Protein AF-A0A2M9C5E7-F1 (afdb_monomer_lite)

Sequence (165 aa):
MPAPAEDRRYATLVAAFSAMGYGALLVAAFGILSLLTDRDVIDDPDAGPLVGPVMTVAAILFVLLVLVRVGRATPLARQRPRLWLSLGVGLGAYLVFALVGALAFSIGTGAVLGFLGFAFSQLISPFAVAAGVAAIVVTLLFSLILASRGGGSERPEWPWEHNEQ

Organism: NCBI:txid1048394

pLDDT: mean 77.81, std 11.81, range [51.03, 93.69]

InterPro domains:
  IPR046124 Protein of unknown function DUF6121 [PF19616] (13-161)

Radius of gyration: 20.29 Å; chains: 1; bounding box: 44×31×69 Å

Structure (mmCIF, N/CA/C/O backbone):
data_AF-A0A2M9C5E7-F1
#
_entry.id   AF-A0A2M9C5E7-F1
#
loop_
_atom_site.group_PDB
_atom_site.id
_atom_site.type_symbol
_atom_site.label_atom_id
_atom_site.label_alt_id
_atom_site.label_comp_id
_atom_site.label_asym_id
_atom_site.label_entity_id
_atom_site.label_seq_id
_atom_site.pdbx_PDB_ins_code
_atom_site.Cartn_x
_atom_site.Cartn_y
_atom_site.Cartn_z
_atom_site.occupancy
_atom_site.B_iso_or_equiv
_atom_site.auth_seq_id
_atom_site.auth_comp_id
_atom_site.auth_asym_id
_atom_site.auth_atom_id
_atom_site.pdbx_PDB_model_num
ATOM 1 N N . MET A 1 1 ? -16.516 13.093 19.024 1.00 52.09 1 MET A N 1
ATOM 2 C CA . MET A 1 1 ? -15.404 12.965 19.990 1.00 52.09 1 MET A CA 1
ATOM 3 C C . MET A 1 1 ? -14.310 12.105 19.375 1.00 52.09 1 MET A C 1
ATOM 5 O O . MET A 1 1 ? -14.656 11.089 18.779 1.00 52.09 1 MET A O 1
ATOM 9 N N . PRO A 1 2 ? -13.033 12.516 19.451 1.00 57.41 2 PRO A N 1
ATOM 10 C CA . PRO A 1 2 ? -11.904 11.675 19.053 1.00 57.41 2 PRO A CA 1
ATOM 11 C C . PRO A 1 2 ? -11.831 10.420 19.935 1.00 57.41 2 PRO A C 1
ATOM 13 O O . PRO A 1 2 ? -12.265 10.452 21.084 1.00 57.41 2 PRO A O 1
ATOM 16 N N . ALA A 1 3 ? -11.295 9.323 19.397 1.00 62.78 3 ALA A N 1
ATOM 17 C CA . ALA A 1 3 ? -11.134 8.079 20.147 1.00 62.78 3 ALA A CA 1
ATOM 18 C C . ALA A 1 3 ? -10.234 8.274 21.395 1.00 62.78 3 ALA A C 1
ATOM 20 O O . ALA A 1 3 ? -9.322 9.117 21.353 1.00 62.78 3 ALA A O 1
ATOM 21 N N . PRO A 1 4 ? -10.445 7.491 22.473 1.00 73.69 4 PRO A N 1
ATOM 22 C CA . PRO A 1 4 ? -9.560 7.449 23.636 1.00 73.69 4 PRO A CA 1
ATOM 23 C C . PRO A 1 4 ? -8.082 7.289 23.240 1.00 73.69 4 PRO A C 1
ATOM 25 O O . PRO A 1 4 ? -7.744 6.755 22.180 1.00 73.69 4 PRO A O 1
ATOM 28 N N . ALA A 1 5 ? -7.157 7.769 24.076 1.00 78.00 5 ALA A N 1
ATOM 29 C CA . ALA A 1 5 ? -5.725 7.701 23.768 1.00 78.00 5 ALA A CA 1
ATOM 30 C C . ALA A 1 5 ? -5.216 6.257 23.570 1.00 78.00 5 ALA A C 1
ATOM 32 O O . ALA A 1 5 ? -4.359 6.032 22.714 1.00 78.00 5 ALA A O 1
ATOM 33 N N . GLU A 1 6 ? -5.769 5.298 24.311 1.00 80.25 6 GLU A N 1
ATOM 34 C CA . GLU A 1 6 ? -5.417 3.877 24.238 1.00 80.25 6 GLU A CA 1
ATOM 35 C C . GLU A 1 6 ? -5.862 3.229 22.919 1.00 80.25 6 GLU A C 1
ATOM 37 O O . GLU A 1 6 ? -5.046 2.623 22.222 1.00 80.25 6 GLU A O 1
ATOM 42 N N . ASP A 1 7 ? -7.102 3.483 22.500 1.00 79.00 7 ASP A N 1
ATOM 43 C CA . ASP A 1 7 ? -7.653 3.056 21.209 1.00 79.00 7 ASP A CA 1
ATOM 44 C C . ASP A 1 7 ? -6.798 3.531 20.030 1.00 79.00 7 ASP A C 1
ATOM 46 O O . ASP A 1 7 ? -6.503 2.773 19.104 1.00 79.00 7 ASP A O 1
ATOM 50 N N . ARG A 1 8 ? -6.326 4.785 20.082 1.00 80.19 8 ARG A N 1
ATOM 51 C CA . ARG A 1 8 ? -5.446 5.345 19.043 1.00 80.19 8 ARG A CA 1
ATOM 52 C C . ARG A 1 8 ? -4.076 4.678 19.014 1.00 80.19 8 ARG A C 1
ATOM 54 O O . ARG A 1 8 ? -3.524 4.497 17.926 1.00 80.19 8 ARG A O 1
ATOM 61 N N . ARG A 1 9 ? -3.506 4.334 20.175 1.00 85.00 9 ARG A N 1
ATOM 62 C CA . ARG A 1 9 ? -2.227 3.608 20.254 1.00 85.00 9 ARG A CA 1
ATOM 63 C C . ARG A 1 9 ? -2.379 2.211 19.670 1.00 85.00 9 ARG A C 1
ATOM 65 O O . ARG A 1 9 ? -1.600 1.849 18.795 1.00 85.00 9 ARG A O 1
ATOM 72 N N . TYR A 1 10 ? -3.420 1.485 20.072 1.00 84.31 10 TYR A N 1
ATOM 73 C CA . TYR A 1 10 ? -3.707 0.160 19.534 1.00 84.31 10 TYR A CA 1
ATOM 74 C C . TYR A 1 10 ? -3.918 0.187 18.018 1.00 84.31 10 TYR A C 1
ATOM 76 O O . TYR A 1 10 ? -3.242 -0.543 17.303 1.00 84.31 10 TYR A O 1
ATOM 84 N N . ALA A 1 11 ? -4.763 1.088 17.507 1.00 85.62 11 ALA A N 1
ATOM 85 C CA . ALA A 1 11 ? -4.989 1.221 16.069 1.00 85.62 11 ALA A CA 1
ATOM 86 C C . ALA A 1 11 ? -3.695 1.545 15.299 1.00 85.62 11 ALA A C 1
ATOM 88 O O . ALA A 1 11 ? -3.487 1.034 14.202 1.00 85.62 11 ALA A O 1
ATOM 89 N N . THR A 1 12 ? -2.800 2.351 15.884 1.00 87.88 12 THR A N 1
ATOM 90 C CA . THR A 1 12 ? -1.488 2.653 15.286 1.00 87.88 12 THR A CA 1
ATOM 91 C C . THR A 1 12 ? -0.587 1.412 15.251 1.00 87.88 12 THR A C 1
ATOM 93 O O . THR A 1 12 ? 0.056 1.165 14.235 1.00 87.88 12 THR A O 1
ATOM 96 N N . LEU A 1 13 ? -0.560 0.610 16.322 1.00 89.44 13 LEU A N 1
ATOM 97 C CA . LEU A 1 13 ? 0.211 -0.637 16.369 1.00 89.44 13 LEU A CA 1
ATOM 98 C C . LEU A 1 13 ? -0.309 -1.651 15.347 1.00 89.44 13 LEU A C 1
ATOM 100 O O . LEU A 1 13 ? 0.470 -2.170 14.554 1.00 89.44 13 LEU A O 1
ATOM 104 N N . VAL A 1 14 ? -1.625 -1.883 15.309 1.00 89.31 14 VAL A N 1
ATOM 105 C CA . VAL A 1 14 ? -2.242 -2.797 14.335 1.00 89.31 14 VAL A CA 1
ATOM 106 C C . VAL A 1 14 ? -1.974 -2.317 12.905 1.00 89.31 14 VAL A C 1
ATOM 108 O O . VAL A 1 14 ? -1.686 -3.139 12.039 1.00 89.31 14 VAL A O 1
ATOM 111 N N . ALA A 1 15 ? -1.988 -1.003 12.652 1.00 90.56 15 ALA A N 1
ATOM 112 C CA . ALA A 1 15 ? -1.644 -0.443 11.344 1.00 90.56 15 ALA A CA 1
ATOM 113 C C . ALA A 1 15 ? -0.180 -0.716 10.967 1.00 90.56 15 ALA A C 1
ATOM 115 O O . ALA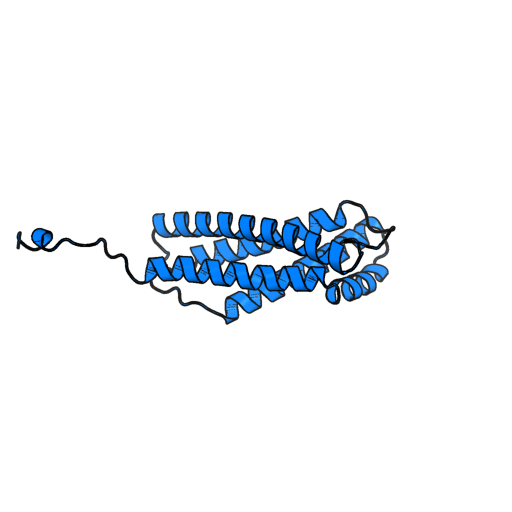 A 1 15 ? 0.086 -1.101 9.831 1.00 90.56 15 ALA A O 1
ATOM 116 N N . ALA A 1 16 ? 0.756 -0.575 11.911 1.00 91.69 16 ALA A N 1
ATOM 117 C CA . ALA A 1 16 ? 2.169 -0.873 11.685 1.00 91.69 16 ALA A CA 1
ATOM 118 C C . ALA A 1 16 ? 2.400 -2.359 11.360 1.00 91.69 16 ALA A C 1
ATOM 120 O O . ALA A 1 16 ? 3.037 -2.673 10.356 1.00 91.69 16 ALA A O 1
ATOM 121 N N . PHE A 1 17 ? 1.816 -3.272 12.145 1.00 92.62 17 PHE A N 1
ATOM 122 C CA . PHE A 1 17 ? 1.886 -4.713 11.871 1.00 92.62 17 PHE A CA 1
ATOM 123 C C . PHE A 1 17 ? 1.228 -5.083 10.541 1.00 92.62 17 PHE A C 1
ATOM 125 O O . PHE A 1 17 ? 1.768 -5.893 9.794 1.00 92.62 17 PHE A O 1
ATOM 132 N N . SER A 1 18 ? 0.098 -4.456 10.209 1.00 91.75 18 SER A N 1
ATOM 133 C CA . SER A 1 18 ? -0.590 -4.680 8.933 1.00 91.75 18 SER A CA 1
ATOM 134 C C . SER A 1 18 ? 0.261 -4.215 7.752 1.00 91.75 18 SER A C 1
ATOM 136 O O . SER A 1 18 ? 0.383 -4.939 6.771 1.00 91.75 18 SER A O 1
ATOM 138 N N . ALA A 1 19 ? 0.907 -3.049 7.847 1.00 91.12 19 ALA A N 1
ATOM 139 C CA . ALA A 1 19 ? 1.814 -2.562 6.809 1.00 91.12 19 ALA A CA 1
ATOM 140 C C . ALA A 1 19 ? 3.047 -3.466 6.639 1.00 91.12 19 ALA A C 1
ATOM 142 O O . ALA A 1 19 ? 3.470 -3.727 5.514 1.00 91.12 19 ALA A O 1
ATOM 143 N N . MET A 1 20 ? 3.594 -3.991 7.738 1.00 93.00 20 MET A N 1
ATOM 144 C CA . MET A 1 20 ? 4.696 -4.954 7.687 1.00 93.00 20 MET A CA 1
ATOM 145 C C . MET A 1 20 ? 4.254 -6.283 7.056 1.00 93.00 20 MET A C 1
ATOM 147 O O . MET A 1 20 ? 4.951 -6.819 6.198 1.00 93.00 20 MET A O 1
ATOM 151 N N . GLY A 1 21 ? 3.059 -6.767 7.411 1.00 92.12 21 GLY A N 1
ATOM 152 C CA . GLY A 1 21 ? 2.430 -7.928 6.783 1.00 92.12 21 GLY A CA 1
ATOM 153 C C . GLY A 1 21 ? 2.172 -7.723 5.290 1.00 92.12 21 GLY A C 1
ATOM 154 O O . GLY A 1 21 ? 2.432 -8.625 4.503 1.00 92.12 21 GLY A O 1
ATOM 155 N N . TYR A 1 22 ? 1.750 -6.524 4.879 1.00 91.62 22 TYR A N 1
ATOM 156 C CA . TYR A 1 22 ? 1.623 -6.152 3.469 1.00 91.62 22 TYR A CA 1
ATOM 157 C C . TYR A 1 22 ? 2.966 -6.222 2.739 1.00 91.62 22 TYR A C 1
ATOM 159 O O . TYR A 1 22 ? 3.044 -6.841 1.683 1.00 91.62 22 TYR A O 1
ATOM 167 N N . GLY A 1 23 ? 4.034 -5.666 3.320 1.00 90.94 23 GLY A N 1
ATOM 168 C CA . GLY A 1 23 ? 5.381 -5.765 2.752 1.00 90.94 23 GLY A CA 1
ATOM 169 C C . GLY A 1 23 ? 5.844 -7.216 2.582 1.00 90.94 23 GLY A C 1
ATOM 170 O O . GLY A 1 23 ? 6.328 -7.584 1.516 1.00 90.94 23 GLY A O 1
ATOM 171 N N . ALA A 1 24 ? 5.630 -8.064 3.591 1.00 93.69 24 ALA A N 1
ATOM 172 C CA . ALA A 1 24 ? 5.943 -9.490 3.500 1.00 93.69 24 ALA A CA 1
ATOM 173 C C . ALA A 1 24 ? 5.115 -10.201 2.412 1.00 93.69 24 ALA A C 1
ATOM 175 O O . ALA A 1 24 ? 5.650 -11.013 1.657 1.00 93.69 24 ALA A O 1
ATOM 176 N N . LEU A 1 25 ? 3.826 -9.864 2.298 1.00 92.81 25 LEU A N 1
ATOM 177 C CA . LEU A 1 25 ? 2.931 -10.423 1.288 1.00 92.81 25 LEU A CA 1
ATOM 178 C C . LEU A 1 25 ? 3.352 -10.013 -0.128 1.00 92.81 25 LEU A C 1
ATOM 180 O O . LEU A 1 25 ? 3.298 -10.845 -1.026 1.00 92.81 25 LEU A O 1
ATOM 184 N N . LEU A 1 26 ? 3.817 -8.773 -0.321 1.00 90.69 26 LEU A N 1
ATOM 185 C CA . LEU A 1 26 ? 4.389 -8.322 -1.593 1.00 90.69 26 LEU A CA 1
ATOM 186 C C . LEU A 1 26 ? 5.626 -9.132 -1.967 1.00 90.69 26 LEU A C 1
ATOM 188 O O . LEU A 1 26 ? 5.692 -9.637 -3.079 1.00 90.69 26 LEU A O 1
ATOM 192 N N . VAL A 1 27 ? 6.579 -9.293 -1.044 1.00 90.69 27 VAL A N 1
ATOM 193 C CA . VAL A 1 27 ? 7.807 -10.064 -1.304 1.00 90.69 27 VAL A CA 1
ATOM 194 C C . VAL A 1 27 ? 7.471 -11.505 -1.695 1.00 90.69 27 VAL A C 1
ATOM 196 O O . VAL A 1 27 ? 7.994 -12.012 -2.685 1.00 90.69 27 VAL A O 1
ATOM 199 N N . ALA A 1 28 ? 6.552 -12.147 -0.969 1.00 90.94 28 ALA A N 1
ATOM 200 C CA . ALA A 1 28 ? 6.106 -13.500 -1.284 1.00 90.94 28 ALA A CA 1
ATOM 201 C C . ALA A 1 28 ? 5.378 -13.575 -2.638 1.00 90.94 28 ALA A C 1
ATOM 203 O O . ALA A 1 28 ? 5.683 -14.442 -3.455 1.00 90.94 28 ALA A O 1
ATOM 204 N N . ALA A 1 29 ? 4.440 -12.659 -2.897 1.00 88.50 29 ALA A N 1
ATOM 205 C CA . ALA A 1 29 ? 3.677 -12.625 -4.141 1.00 88.50 29 ALA A CA 1
ATOM 206 C C . ALA A 1 29 ? 4.573 -12.349 -5.352 1.00 88.50 29 ALA A C 1
ATOM 208 O O . ALA A 1 29 ? 4.420 -13.002 -6.378 1.00 88.50 29 ALA A O 1
ATOM 209 N N . PHE A 1 30 ? 5.527 -11.426 -5.232 1.00 86.81 30 PHE A N 1
ATOM 210 C CA . PHE A 1 30 ? 6.477 -11.111 -6.295 1.00 86.81 30 PHE A CA 1
ATOM 211 C C . PHE A 1 30 ? 7.420 -12.279 -6.564 1.00 86.81 30 PHE A C 1
ATOM 213 O O . PHE A 1 30 ? 7.650 -12.590 -7.726 1.00 86.81 30 PHE A O 1
ATOM 220 N N . GLY A 1 31 ? 7.893 -12.977 -5.527 1.00 85.38 31 GLY A N 1
ATOM 221 C CA . GLY A 1 31 ? 8.690 -14.192 -5.701 1.00 85.38 31 GLY A CA 1
ATOM 222 C C . GLY A 1 31 ? 7.920 -15.298 -6.428 1.00 85.38 31 GLY A C 1
ATOM 223 O O . GLY A 1 31 ? 8.426 -15.875 -7.385 1.00 85.38 31 GLY A O 1
ATOM 224 N N . ILE A 1 32 ? 6.670 -15.557 -6.029 1.00 88.50 32 ILE A N 1
ATOM 225 C CA . ILE A 1 32 ? 5.812 -16.556 -6.688 1.00 88.50 32 ILE A CA 1
ATOM 226 C C . ILE A 1 32 ? 5.520 -16.162 -8.139 1.00 88.50 32 ILE A C 1
ATOM 228 O O . ILE A 1 32 ? 5.622 -16.999 -9.032 1.00 88.50 32 ILE A O 1
ATOM 232 N N . LEU A 1 33 ? 5.161 -14.898 -8.379 1.00 85.56 33 LEU A N 1
ATOM 233 C CA . LEU A 1 33 ? 4.887 -14.403 -9.724 1.00 85.56 33 LEU A CA 1
ATOM 234 C C . LEU A 1 33 ? 6.123 -14.490 -10.605 1.00 85.56 33 LEU A C 1
ATOM 236 O O . LEU A 1 33 ? 6.006 -15.002 -11.706 1.00 85.56 33 LEU A O 1
ATOM 240 N N . SER A 1 34 ? 7.288 -14.077 -10.107 1.00 83.25 34 SER A N 1
ATOM 241 C CA . SER A 1 34 ? 8.543 -14.142 -10.853 1.00 83.25 34 SER A CA 1
ATOM 242 C C . SER A 1 34 ? 8.859 -15.571 -11.303 1.00 83.25 34 SER A C 1
ATOM 244 O O . SER A 1 34 ? 9.105 -15.789 -12.486 1.00 83.25 34 SER A O 1
ATOM 246 N N . LEU A 1 35 ? 8.709 -16.559 -10.411 1.00 86.50 35 LEU A N 1
ATOM 247 C CA . LEU A 1 35 ? 8.883 -17.979 -10.748 1.00 86.50 35 LEU A CA 1
ATOM 248 C C . LEU A 1 35 ? 7.842 -18.502 -11.751 1.00 86.50 35 LEU A C 1
ATOM 250 O O . LEU A 1 35 ? 8.153 -19.365 -12.565 1.00 86.50 35 LEU A O 1
ATOM 254 N N . LEU A 1 36 ? 6.598 -18.023 -11.677 1.00 86.25 36 LEU A N 1
ATOM 255 C CA . LEU A 1 36 ? 5.516 -18.458 -12.568 1.00 86.25 36 LEU A CA 1
ATOM 256 C C . LEU A 1 36 ? 5.605 -17.833 -13.958 1.00 86.25 36 LEU A C 1
ATOM 258 O O . LEU A 1 36 ? 5.244 -18.475 -14.942 1.00 86.25 36 LEU A O 1
ATOM 262 N N . THR A 1 37 ? 6.003 -16.566 -14.032 1.00 80.25 37 THR A N 1
ATOM 263 C CA . THR A 1 37 ? 6.050 -15.812 -15.285 1.00 80.25 37 THR A CA 1
ATOM 264 C C . THR A 1 37 ? 7.412 -15.859 -15.957 1.00 80.25 37 THR A C 1
ATOM 266 O O . THR A 1 37 ? 7.505 -15.371 -17.078 1.00 80.25 37 THR A O 1
ATOM 269 N N . ASP A 1 38 ? 8.426 -16.420 -15.287 1.00 79.50 38 ASP A N 1
ATOM 270 C CA . ASP A 1 38 ? 9.834 -16.413 -15.708 1.00 79.50 38 ASP A CA 1
ATOM 271 C C . ASP A 1 38 ? 10.285 -14.996 -16.105 1.00 79.50 38 ASP A C 1
ATOM 273 O O . ASP A 1 38 ? 10.897 -14.757 -17.143 1.00 79.50 38 ASP A O 1
ATOM 277 N N . ARG A 1 39 ? 9.846 -14.025 -15.297 1.00 71.50 39 ARG A N 1
ATOM 278 C CA . ARG A 1 39 ? 10.063 -12.589 -15.496 1.00 71.50 39 ARG A CA 1
ATOM 279 C C . ARG A 1 39 ? 10.560 -11.967 -14.214 1.00 71.50 39 ARG A C 1
ATOM 281 O O . ARG A 1 39 ? 10.125 -12.344 -13.117 1.00 71.50 39 ARG A O 1
ATOM 288 N N . ASP A 1 40 ? 11.416 -10.977 -14.368 1.00 67.19 40 ASP A N 1
ATOM 289 C CA . ASP A 1 40 ? 11.830 -10.141 -13.267 1.00 67.19 40 ASP A CA 1
ATOM 290 C C . ASP A 1 40 ? 10.746 -9.104 -12.965 1.00 67.19 40 ASP A C 1
ATOM 292 O O . ASP A 1 40 ? 9.921 -8.718 -13.795 1.00 67.19 40 ASP A O 1
ATOM 296 N N . VAL A 1 41 ? 10.724 -8.636 -11.715 1.00 60.97 41 VAL A N 1
ATOM 297 C CA . VAL A 1 41 ? 9.762 -7.610 -11.272 1.00 60.97 41 VAL A CA 1
ATOM 298 C C . VAL A 1 41 ? 9.917 -6.316 -12.092 1.00 60.97 41 VAL A C 1
ATOM 300 O O . VAL A 1 41 ? 8.956 -5.556 -12.234 1.00 60.97 41 VAL A O 1
ATOM 303 N N . ILE A 1 42 ? 11.115 -6.084 -12.643 1.00 61.00 42 ILE A N 1
ATOM 304 C CA . ILE A 1 42 ? 11.431 -5.044 -13.622 1.00 61.00 42 ILE A CA 1
ATOM 305 C C . ILE A 1 42 ? 12.256 -5.692 -14.741 1.00 61.00 42 ILE A C 1
ATOM 307 O O . ILE A 1 42 ? 13.452 -5.900 -14.575 1.00 61.00 42 ILE A O 1
ATOM 311 N N . ASP A 1 43 ? 11.611 -5.993 -15.867 1.00 54.69 43 ASP A N 1
ATOM 312 C CA . ASP A 1 43 ? 12.246 -6.616 -17.043 1.00 54.69 43 ASP A CA 1
ATOM 313 C C . ASP A 1 43 ? 13.023 -5.615 -17.928 1.00 54.69 43 ASP A C 1
ATOM 315 O O . ASP A 1 43 ? 13.597 -5.997 -18.946 1.00 54.69 43 ASP A O 1
ATOM 319 N N . ASP A 1 44 ? 13.011 -4.322 -17.590 1.00 56.16 44 ASP A N 1
ATOM 320 C CA . ASP A 1 44 ? 13.573 -3.271 -18.440 1.00 56.16 44 ASP A CA 1
ATOM 321 C C . ASP A 1 44 ? 15.051 -2.999 -18.079 1.00 56.16 44 ASP A C 1
ATOM 323 O O . ASP A 1 44 ? 15.318 -2.494 -16.983 1.00 56.16 44 ASP A O 1
ATOM 327 N N . PRO A 1 45 ? 16.026 -3.318 -18.956 1.00 55.34 45 PRO A N 1
ATOM 328 C CA . PRO A 1 45 ? 17.454 -3.140 -18.675 1.00 55.34 45 PRO A CA 1
ATOM 329 C C . PRO A 1 45 ? 17.869 -1.671 -18.495 1.00 55.34 45 PRO A C 1
ATOM 331 O O . PRO A 1 45 ? 18.917 -1.409 -17.903 1.00 55.34 45 PRO A O 1
ATOM 334 N N . ASP A 1 46 ? 17.045 -0.721 -18.951 1.00 55.38 46 ASP A N 1
ATOM 335 C CA . ASP A 1 46 ? 17.264 0.717 -18.757 1.00 55.38 46 ASP A CA 1
ATOM 336 C C . ASP A 1 46 ? 16.680 1.239 -17.428 1.00 55.38 46 ASP A C 1
ATOM 338 O O . ASP A 1 46 ? 16.938 2.378 -17.020 1.00 55.38 46 ASP A O 1
ATOM 342 N N . ALA A 1 47 ? 15.898 0.426 -16.710 1.00 60.16 47 ALA A N 1
ATOM 343 C CA . ALA A 1 47 ? 15.363 0.797 -15.409 1.00 60.16 47 ALA A CA 1
ATOM 344 C C . ALA A 1 47 ? 16.413 0.578 -14.309 1.00 60.16 47 ALA A C 1
ATOM 346 O O . ALA A 1 47 ? 16.912 -0.522 -14.078 1.00 60.16 47 ALA A O 1
ATOM 347 N N . GLY A 1 48 ? 16.738 1.650 -13.582 1.00 60.91 48 GLY A N 1
ATOM 348 C CA . GLY A 1 48 ? 17.726 1.593 -12.506 1.00 60.91 48 GLY A CA 1
ATOM 349 C C . GLY A 1 48 ? 17.375 0.540 -11.431 1.00 60.91 48 GLY A C 1
A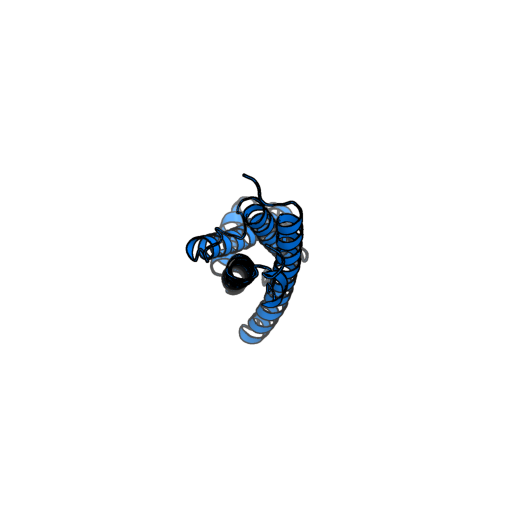TOM 350 O O . GLY A 1 48 ? 16.204 0.428 -11.058 1.00 60.91 48 GLY A O 1
ATOM 351 N N . PRO A 1 49 ? 18.364 -0.156 -10.826 1.00 72.44 49 PRO A N 1
ATOM 352 C CA . PRO A 1 49 ? 18.139 -1.231 -9.841 1.00 72.44 49 PRO A CA 1
ATOM 353 C C . PRO A 1 49 ? 17.294 -0.832 -8.618 1.00 72.44 49 PRO A C 1
ATOM 355 O O . PRO A 1 49 ? 16.773 -1.676 -7.893 1.00 72.44 49 PRO A O 1
ATOM 358 N N . LEU A 1 50 ? 17.173 0.473 -8.361 1.00 77.38 50 LEU A N 1
ATOM 359 C CA . LEU A 1 50 ? 16.429 1.036 -7.238 1.00 77.38 50 LEU A CA 1
ATOM 360 C C . LEU A 1 50 ? 14.936 1.248 -7.523 1.00 77.38 50 LEU A C 1
ATOM 362 O O . LEU A 1 50 ? 14.186 1.482 -6.577 1.00 77.38 50 LEU A O 1
ATOM 366 N N . VAL A 1 51 ? 14.478 1.143 -8.776 1.00 77.94 51 VAL A N 1
ATOM 367 C CA . VAL A 1 51 ? 13.077 1.409 -9.151 1.00 77.94 51 VAL A CA 1
ATOM 368 C C . VAL A 1 51 ? 12.123 0.476 -8.394 1.00 77.94 51 VAL A C 1
ATOM 370 O O . VAL A 1 51 ? 11.233 0.951 -7.688 1.00 77.94 51 VAL A O 1
ATOM 373 N N . GLY A 1 52 ? 12.368 -0.837 -8.423 1.00 78.56 52 GLY A N 1
ATOM 374 C CA . GLY A 1 52 ? 11.549 -1.829 -7.711 1.00 78.56 52 GLY A CA 1
ATOM 375 C C . GLY A 1 52 ? 11.461 -1.620 -6.196 1.00 78.56 52 GLY A C 1
ATOM 376 O O . GLY A 1 52 ? 10.350 -1.530 -5.654 1.00 78.56 52 GLY A O 1
ATOM 377 N N . PRO A 1 53 ? 12.603 -1.502 -5.488 1.00 83.56 53 PRO A N 1
ATOM 378 C CA . PRO A 1 53 ? 12.613 -1.195 -4.062 1.00 83.56 53 PRO A CA 1
ATOM 379 C C . PRO A 1 53 ? 11.867 0.100 -3.718 1.00 83.56 53 PRO A C 1
ATOM 381 O O . PRO A 1 53 ? 11.059 0.109 -2.790 1.00 83.56 53 PRO A O 1
ATOM 384 N N . VAL A 1 54 ? 12.071 1.179 -4.484 1.00 85.75 54 VAL A N 1
ATOM 385 C CA . VAL A 1 54 ? 11.427 2.481 -4.235 1.00 85.75 54 VAL A CA 1
ATOM 386 C C . VAL A 1 54 ? 9.909 2.397 -4.399 1.00 85.75 54 VAL A C 1
ATOM 388 O O . VAL A 1 54 ? 9.173 2.885 -3.540 1.00 85.75 54 VAL A O 1
ATOM 391 N N . MET A 1 55 ? 9.424 1.730 -5.448 1.00 84.75 55 MET A N 1
ATOM 392 C CA . MET A 1 55 ? 7.990 1.518 -5.678 1.00 84.75 55 MET A CA 1
ATOM 393 C C . MET A 1 55 ? 7.339 0.733 -4.543 1.00 84.75 55 MET A C 1
ATOM 395 O O . MET A 1 55 ? 6.272 1.100 -4.044 1.00 84.75 55 MET A O 1
ATOM 399 N N . THR A 1 56 ? 8.008 -0.335 -4.112 1.00 86.25 56 THR A N 1
ATOM 400 C CA . THR A 1 56 ? 7.535 -1.208 -3.036 1.00 86.25 56 THR A CA 1
ATOM 401 C C . THR A 1 56 ? 7.443 -0.436 -1.722 1.00 86.25 56 THR A C 1
ATOM 403 O O . THR A 1 56 ? 6.401 -0.446 -1.067 1.00 86.25 56 THR A O 1
ATOM 406 N N . VAL A 1 57 ? 8.495 0.309 -1.366 1.00 90.31 57 VAL A N 1
ATOM 407 C CA . VAL A 1 57 ? 8.512 1.151 -0.162 1.00 90.31 57 VAL A CA 1
ATOM 408 C C . VAL A 1 57 ? 7.421 2.221 -0.223 1.00 90.31 57 VAL A C 1
ATOM 410 O O . VAL A 1 57 ? 6.708 2.414 0.761 1.00 90.31 57 VAL A O 1
ATOM 413 N N . ALA A 1 58 ? 7.227 2.877 -1.369 1.00 90.81 58 ALA A N 1
ATOM 414 C CA . ALA A 1 58 ? 6.184 3.887 -1.521 1.00 90.81 58 ALA A CA 1
ATOM 415 C C . ALA A 1 58 ? 4.772 3.308 -1.331 1.00 90.81 58 ALA A C 1
ATOM 417 O O . ALA A 1 58 ? 3.948 3.913 -0.642 1.00 90.81 58 ALA A O 1
ATOM 418 N N . ALA A 1 59 ? 4.502 2.116 -1.870 1.00 89.00 59 ALA A N 1
ATOM 419 C CA . ALA A 1 59 ? 3.228 1.432 -1.672 1.00 89.00 59 ALA A CA 1
ATOM 420 C C . ALA A 1 59 ? 3.005 1.045 -0.197 1.00 89.00 59 ALA A C 1
ATOM 422 O O . ALA A 1 59 ? 1.916 1.262 0.337 1.00 89.00 59 ALA A O 1
ATOM 423 N N . ILE A 1 60 ? 4.036 0.531 0.488 1.00 91.00 60 ILE A N 1
ATOM 424 C CA . ILE A 1 60 ? 3.973 0.204 1.924 1.00 91.00 60 ILE A CA 1
ATOM 425 C C . ILE A 1 60 ? 3.670 1.461 2.749 1.00 91.00 60 ILE A C 1
ATOM 427 O O . ILE A 1 60 ? 2.786 1.441 3.608 1.00 91.00 60 ILE A O 1
ATOM 431 N N . LEU A 1 61 ? 4.367 2.568 2.472 1.00 93.56 61 LEU A N 1
ATOM 432 C CA . LEU A 1 61 ? 4.152 3.843 3.157 1.00 93.56 61 LEU A CA 1
ATOM 433 C C . LEU A 1 61 ? 2.745 4.389 2.911 1.00 93.56 61 LEU A C 1
ATOM 435 O O . LEU A 1 61 ? 2.102 4.849 3.854 1.00 93.56 61 LEU A O 1
ATOM 439 N N . PHE A 1 62 ? 2.239 4.304 1.680 1.00 93.12 62 PHE A N 1
ATOM 440 C CA . PHE A 1 62 ? 0.872 4.704 1.363 1.00 93.12 62 PHE A CA 1
ATOM 441 C C . PHE A 1 62 ? -0.150 3.921 2.197 1.00 93.12 62 PHE A C 1
ATOM 443 O O . PHE A 1 62 ? -0.976 4.531 2.882 1.00 93.12 62 PHE A O 1
ATOM 450 N N . VAL A 1 63 ? -0.057 2.586 2.206 1.00 89.19 63 VAL A N 1
ATOM 451 C CA . VAL A 1 63 ? -0.953 1.726 2.996 1.00 89.19 63 VAL A CA 1
ATOM 452 C C . VAL A 1 63 ? -0.858 2.081 4.482 1.00 89.19 63 VAL A C 1
ATOM 454 O O . VAL A 1 63 ? -1.883 2.329 5.118 1.00 89.19 63 VAL A O 1
ATOM 457 N N . LEU A 1 64 ? 0.355 2.201 5.030 1.00 91.38 64 LEU A N 1
ATOM 458 C CA . LEU A 1 64 ? 0.574 2.576 6.428 1.00 91.38 64 LEU A CA 1
ATOM 459 C C . LEU A 1 64 ? -0.100 3.910 6.782 1.00 91.38 64 LEU A C 1
ATOM 461 O O . LEU A 1 64 ? -0.828 3.994 7.773 1.00 91.38 64 LEU A O 1
ATOM 465 N N . LEU A 1 65 ? 0.118 4.951 5.976 1.00 92.00 65 LEU A N 1
ATOM 466 C CA . LEU A 1 65 ? -0.429 6.285 6.221 1.00 92.00 65 LEU A CA 1
ATOM 467 C C . LEU A 1 65 ? -1.958 6.286 6.194 1.00 92.00 65 LEU A C 1
ATOM 469 O O . LEU A 1 65 ? -2.588 6.904 7.059 1.00 92.00 65 LEU A O 1
ATOM 473 N N . VAL A 1 66 ? -2.564 5.576 5.239 1.00 88.75 66 VAL A N 1
ATOM 474 C CA . VAL A 1 66 ? -4.023 5.473 5.155 1.00 88.75 66 VAL A CA 1
ATOM 475 C C . VAL A 1 66 ? -4.586 4.717 6.358 1.00 88.75 66 VAL A C 1
ATOM 477 O O . VAL A 1 66 ? -5.518 5.216 6.993 1.00 88.75 66 VAL A O 1
ATOM 480 N N . LEU A 1 67 ? -3.999 3.578 6.738 1.00 86.31 67 LEU A N 1
ATOM 481 C CA . LEU A 1 67 ? -4.446 2.795 7.896 1.00 86.31 67 LEU A CA 1
ATOM 482 C C . LEU A 1 67 ? -4.333 3.589 9.204 1.00 86.31 67 LEU A C 1
ATOM 484 O O . LEU A 1 67 ? -5.282 3.622 9.989 1.00 86.31 67 LEU A O 1
ATOM 488 N N . VAL A 1 68 ? -3.223 4.303 9.418 1.00 87.12 68 VAL A N 1
ATOM 489 C CA . VAL A 1 68 ? -3.044 5.178 10.589 1.00 87.12 68 VAL A CA 1
ATOM 490 C C . VAL A 1 68 ? -4.084 6.299 10.599 1.00 87.12 68 VAL A C 1
ATOM 492 O O . VAL A 1 68 ? -4.665 6.594 11.647 1.00 87.12 68 VAL A O 1
ATOM 495 N N . ARG A 1 69 ? -4.358 6.925 9.448 1.00 86.75 69 ARG A N 1
ATOM 496 C CA . ARG A 1 69 ? -5.351 8.003 9.340 1.00 86.75 69 ARG A CA 1
ATOM 497 C C . ARG A 1 69 ? -6.760 7.498 9.649 1.00 86.75 69 ARG A C 1
ATOM 499 O O . ARG A 1 69 ? -7.469 8.125 10.435 1.00 86.75 69 ARG A O 1
ATOM 506 N N . VAL A 1 70 ? -7.148 6.358 9.081 1.00 82.44 70 VAL A N 1
ATOM 507 C CA . VAL A 1 70 ? -8.460 5.730 9.302 1.00 82.44 70 VAL A CA 1
ATOM 508 C C . VAL A 1 70 ? -8.619 5.292 10.758 1.00 82.44 70 VAL A C 1
ATOM 510 O O . VAL A 1 70 ? -9.630 5.620 11.386 1.00 82.44 70 VAL A O 1
ATOM 513 N N . GLY A 1 71 ? -7.606 4.618 11.308 1.00 77.75 71 GLY A N 1
ATOM 514 C CA . GLY A 1 71 ? -7.594 4.136 12.688 1.00 77.75 71 GLY A CA 1
ATOM 515 C C . GLY A 1 71 ? -7.636 5.260 13.727 1.00 77.75 71 GLY A C 1
ATOM 516 O O . GLY A 1 71 ? -8.207 5.084 14.798 1.00 77.75 71 GLY A O 1
ATOM 517 N N . ARG A 1 72 ? -7.092 6.445 13.412 1.00 78.06 72 ARG A N 1
ATOM 518 C CA . ARG A 1 72 ? -7.166 7.628 14.289 1.00 78.06 72 ARG A CA 1
ATOM 519 C C . ARG A 1 72 ? -8.466 8.416 14.161 1.00 78.06 72 ARG A C 1
ATOM 521 O O . ARG A 1 72 ? -8.889 9.026 15.142 1.00 78.06 72 ARG A O 1
ATOM 528 N N . ALA A 1 73 ? -9.069 8.441 12.974 1.00 72.44 73 ALA A N 1
ATOM 529 C CA . ALA A 1 73 ? -10.267 9.234 12.704 1.00 72.44 73 ALA A CA 1
ATOM 530 C C . ALA A 1 73 ? -11.560 8.577 13.213 1.00 72.44 73 ALA A C 1
ATOM 532 O O . ALA A 1 73 ? -12.521 9.285 13.513 1.00 72.44 73 ALA A O 1
ATOM 533 N N . THR A 1 74 ? -11.599 7.243 13.318 1.00 64.19 74 THR A N 1
ATOM 534 C CA . THR A 1 74 ? -12.838 6.503 13.606 1.00 64.19 74 THR A CA 1
ATOM 535 C C . THR A 1 74 ? -12.774 5.795 14.964 1.00 64.19 74 THR A C 1
ATOM 537 O O . THR A 1 74 ? -11.941 4.902 15.123 1.00 64.19 74 THR A O 1
ATOM 540 N N . PRO A 1 75 ? -13.662 6.122 15.926 1.00 61.56 75 PRO A N 1
ATOM 541 C CA . PRO A 1 75 ? -13.777 5.389 17.191 1.00 61.56 75 PRO A CA 1
ATOM 542 C C . PRO A 1 75 ? -14.078 3.903 16.958 1.00 61.56 75 PRO A C 1
ATOM 544 O O . PRO A 1 75 ? -14.941 3.595 16.132 1.00 61.56 75 PRO A O 1
ATOM 547 N N . LEU A 1 76 ? -13.415 3.001 17.697 1.00 60.00 76 LEU A N 1
ATOM 548 C CA . LEU A 1 76 ? -13.542 1.539 17.538 1.00 60.00 76 LEU A CA 1
ATOM 549 C C . LEU A 1 76 ? -15.005 1.071 17.590 1.00 60.00 76 LEU A C 1
ATOM 551 O O . LEU A 1 76 ? -15.428 0.295 16.740 1.00 60.00 76 LEU A O 1
ATOM 555 N N . ALA A 1 77 ? -15.809 1.642 18.492 1.00 55.41 77 ALA A N 1
ATOM 556 C CA . ALA A 1 77 ? -17.232 1.326 18.657 1.00 55.41 77 ALA A CA 1
ATOM 557 C C . ALA A 1 77 ? -18.117 1.619 17.422 1.00 55.41 77 ALA A C 1
ATOM 559 O O . ALA A 1 77 ? -19.266 1.193 17.359 1.00 55.41 77 ALA A O 1
ATOM 560 N N . ARG A 1 78 ? -17.623 2.375 16.429 1.00 59.56 78 ARG A N 1
ATOM 561 C CA . ARG A 1 78 ? -18.347 2.678 15.177 1.00 59.56 78 ARG A CA 1
ATOM 562 C C . ARG A 1 78 ? -17.671 2.106 13.935 1.00 59.56 78 ARG A C 1
ATOM 564 O O . ARG A 1 78 ? -18.107 2.396 12.817 1.00 59.56 78 ARG A O 1
ATOM 571 N N . GLN A 1 79 ? -16.610 1.321 14.098 1.00 59.31 79 GLN A N 1
ATOM 572 C CA . GLN A 1 79 ? -15.924 0.731 12.962 1.00 59.31 79 GLN A CA 1
ATOM 573 C C . GLN A 1 79 ? -16.717 -0.450 12.418 1.00 59.31 79 GLN A C 1
ATOM 575 O O . GLN A 1 79 ? -16.759 -1.532 12.991 1.00 59.31 79 GLN A O 1
ATOM 580 N N . ARG A 1 80 ? -17.362 -0.218 11.276 1.00 61.53 80 ARG A N 1
ATOM 581 C CA . ARG A 1 80 ? -17.933 -1.279 10.449 1.00 61.53 80 ARG A CA 1
ATOM 582 C C . ARG A 1 80 ? -16.930 -1.659 9.364 1.00 61.53 80 ARG A C 1
ATOM 584 O O . ARG A 1 80 ? -16.266 -0.754 8.848 1.00 61.53 80 ARG A O 1
ATOM 591 N N . PRO A 1 81 ? -16.848 -2.942 8.972 1.00 61.50 81 PRO A N 1
ATOM 592 C CA . PRO A 1 81 ? -16.056 -3.347 7.821 1.00 61.50 81 PRO A CA 1
ATOM 593 C C . PRO A 1 81 ? -16.585 -2.610 6.586 1.00 61.50 81 PRO A C 1
ATOM 595 O O . PRO A 1 81 ? -17.694 -2.847 6.109 1.00 61.50 81 PRO A O 1
ATOM 598 N N . ARG A 1 82 ? -15.813 -1.633 6.105 1.00 71.44 82 ARG A N 1
ATOM 599 C CA . ARG A 1 82 ? -16.154 -0.833 4.929 1.00 71.44 82 ARG A CA 1
ATOM 600 C C . ARG A 1 82 ? -15.445 -1.439 3.734 1.00 71.44 82 ARG A C 1
ATOM 602 O O . ARG A 1 82 ? -14.327 -1.044 3.418 1.00 71.44 82 ARG A O 1
ATOM 609 N N . LEU A 1 83 ? -16.119 -2.368 3.059 1.00 75.06 83 LEU A N 1
ATOM 610 C CA . LEU A 1 83 ? -15.618 -2.989 1.829 1.00 75.06 83 LEU A CA 1
ATOM 611 C C . LEU A 1 83 ? -15.154 -1.930 0.808 1.00 75.06 83 LEU A C 1
ATOM 613 O O . LEU A 1 83 ? -14.076 -2.052 0.234 1.00 75.06 83 LEU A O 1
ATOM 617 N N . TRP A 1 84 ? -15.903 -0.828 0.685 1.00 74.19 84 TRP A N 1
ATOM 618 C CA . TRP A 1 84 ? -15.550 0.302 -0.180 1.00 74.19 84 TRP A CA 1
ATOM 619 C C . TRP A 1 84 ? -14.232 0.987 0.171 1.00 74.19 84 TRP A C 1
ATOM 621 O O . TRP A 1 84 ? -13.514 1.419 -0.727 1.00 74.19 84 TRP A O 1
ATOM 631 N N . LEU A 1 85 ? -13.892 1.075 1.460 1.00 81.44 85 LEU A N 1
ATOM 632 C CA . LEU A 1 85 ? -12.610 1.638 1.871 1.00 81.44 85 LEU A CA 1
ATOM 633 C C . LEU A 1 85 ? -11.468 0.732 1.409 1.00 81.44 85 LEU A C 1
ATOM 635 O O . LEU A 1 85 ? -10.492 1.234 0.868 1.00 81.44 85 LEU A O 1
ATOM 639 N N . SER A 1 86 ? -11.607 -0.585 1.584 1.00 82.00 86 SER A N 1
ATOM 640 C CA . SER A 1 86 ? -10.574 -1.533 1.165 1.00 82.00 86 SER A CA 1
ATOM 641 C C . SER A 1 86 ? -10.335 -1.494 -0.346 1.00 82.00 86 SER A C 1
ATOM 643 O O . SER A 1 86 ? -9.190 -1.414 -0.782 1.00 82.00 86 SER A O 1
ATOM 645 N N . LEU A 1 87 ? -11.406 -1.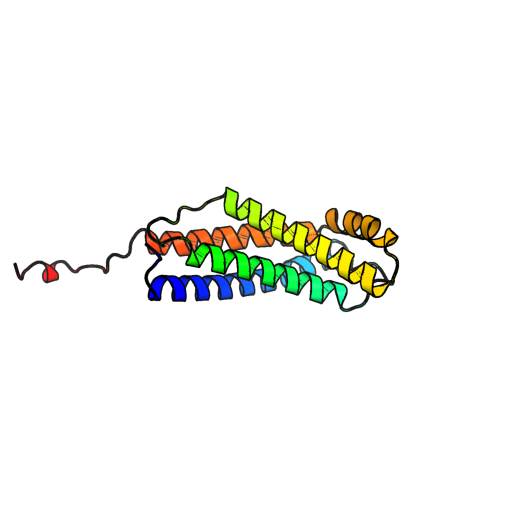430 -1.143 1.00 84.25 87 LEU A N 1
ATOM 646 C CA . LEU A 1 87 ? -11.297 -1.251 -2.593 1.00 84.25 87 LEU A CA 1
ATOM 647 C C . LEU A 1 87 ? -10.580 0.056 -2.958 1.00 84.25 87 LEU A C 1
ATOM 649 O O . LEU A 1 87 ? -9.707 0.054 -3.823 1.00 84.25 87 LEU A O 1
ATOM 653 N N . GLY A 1 88 ? -10.890 1.156 -2.265 1.00 86.81 88 GLY A N 1
ATOM 654 C CA . GLY A 1 88 ? -10.205 2.435 -2.457 1.00 86.81 88 GLY A CA 1
ATOM 655 C C . GLY A 1 88 ? -8.716 2.388 -2.094 1.00 86.81 88 GLY A C 1
ATOM 656 O O . GLY A 1 88 ? -7.897 2.953 -2.814 1.00 86.81 88 GLY A O 1
ATOM 657 N N . VAL A 1 89 ? -8.347 1.685 -1.017 1.00 87.69 89 VAL A N 1
ATOM 658 C CA . VAL A 1 89 ? -6.939 1.499 -0.621 1.00 87.69 89 VAL A CA 1
ATOM 659 C C . VAL A 1 89 ? -6.204 0.597 -1.604 1.00 87.69 89 VAL A C 1
ATOM 661 O O . VAL A 1 89 ? -5.084 0.921 -1.982 1.00 87.69 89 VAL A O 1
ATOM 664 N N . GLY A 1 90 ? -6.840 -0.480 -2.063 1.00 84.69 90 GLY A N 1
ATOM 665 C CA . GLY A 1 90 ? -6.314 -1.356 -3.107 1.00 84.69 90 GLY A CA 1
ATOM 666 C C . GLY A 1 90 ? -5.995 -0.608 -4.390 1.00 84.69 90 GLY A C 1
ATOM 667 O O . GLY A 1 90 ? -4.870 -0.660 -4.884 1.00 84.69 90 GLY A O 1
ATOM 668 N N . LEU A 1 91 ? -6.974 0.148 -4.891 1.00 89.50 91 LEU A N 1
ATOM 669 C CA . LEU A 1 91 ? -6.804 0.971 -6.083 1.00 89.50 91 LEU A CA 1
ATOM 670 C C . LEU A 1 91 ? -5.741 2.057 -5.868 1.00 89.50 91 LEU A C 1
ATOM 672 O O . LEU A 1 91 ? -4.908 2.284 -6.738 1.00 89.50 91 LEU A O 1
ATOM 676 N N . GLY A 1 92 ? -5.727 2.698 -4.697 1.00 88.38 92 GLY A N 1
ATOM 677 C CA . GLY A 1 92 ? -4.713 3.688 -4.345 1.00 88.38 92 GLY A CA 1
ATOM 678 C C . GLY A 1 92 ? -3.300 3.104 -4.309 1.00 88.38 92 GLY A C 1
ATOM 679 O O . GLY A 1 92 ? -2.390 3.701 -4.872 1.00 88.38 92 GLY A O 1
ATOM 680 N N . ALA A 1 93 ? -3.115 1.924 -3.714 1.00 88.19 93 ALA A N 1
ATOM 681 C CA . ALA A 1 93 ? -1.824 1.244 -3.653 1.00 88.19 93 ALA A CA 1
ATOM 682 C C . ALA A 1 93 ? -1.344 0.825 -5.049 1.00 88.19 93 ALA A C 1
ATOM 684 O O . ALA A 1 93 ? -0.178 1.034 -5.375 1.00 88.19 93 ALA A O 1
ATOM 685 N N . TYR A 1 94 ? -2.252 0.317 -5.887 1.00 84.81 94 TYR A N 1
ATOM 686 C CA . TYR A 1 94 ? -1.991 0.019 -7.295 1.00 84.81 94 TYR A CA 1
ATOM 687 C C . TYR A 1 94 ? -1.520 1.261 -8.067 1.00 84.81 94 TYR A C 1
ATOM 689 O O . TYR A 1 94 ? -0.478 1.230 -8.722 1.00 84.81 94 TYR A O 1
ATOM 697 N N . LEU A 1 95 ? -2.242 2.380 -7.941 1.00 86.88 95 LEU A N 1
ATOM 698 C CA . LEU A 1 95 ? -1.887 3.629 -8.616 1.00 86.88 95 LEU A CA 1
ATOM 699 C C . LEU A 1 95 ? -0.573 4.211 -8.092 1.00 86.88 95 LEU A C 1
ATOM 701 O O . LEU A 1 95 ? 0.249 4.645 -8.889 1.00 86.88 95 LEU A O 1
ATOM 705 N N . VAL A 1 96 ? -0.343 4.204 -6.775 1.00 87.94 96 VAL A N 1
ATOM 706 C CA . VAL A 1 96 ? 0.922 4.667 -6.183 1.00 87.94 96 VAL A CA 1
ATOM 707 C C . VAL A 1 96 ? 2.084 3.828 -6.691 1.00 87.94 96 VAL A C 1
ATOM 709 O O . VAL A 1 96 ? 3.096 4.394 -7.090 1.00 87.94 96 VAL A O 1
ATOM 712 N N . PHE A 1 97 ? 1.934 2.504 -6.733 1.00 83.31 97 PHE A N 1
ATOM 713 C CA . PHE A 1 97 ? 2.966 1.619 -7.259 1.00 83.31 97 PHE A CA 1
ATOM 714 C C . PHE A 1 97 ? 3.295 1.962 -8.719 1.00 83.31 97 PHE A C 1
ATOM 716 O O . PHE A 1 97 ? 4.454 2.223 -9.031 1.00 83.31 97 PHE A O 1
ATOM 723 N N . ALA A 1 98 ? 2.287 2.065 -9.593 1.00 82.25 98 ALA A N 1
ATOM 724 C CA . ALA A 1 98 ? 2.485 2.388 -11.008 1.00 82.25 98 ALA A CA 1
ATOM 725 C C . ALA A 1 98 ? 3.071 3.797 -11.234 1.00 82.25 98 ALA A C 1
ATOM 727 O O . ALA A 1 98 ? 4.028 3.958 -11.991 1.00 82.25 98 ALA A O 1
ATOM 728 N N . LEU A 1 99 ? 2.538 4.817 -10.551 1.00 83.38 99 LEU A N 1
ATOM 729 C CA . LEU A 1 99 ? 2.980 6.209 -10.691 1.00 83.38 99 LEU A CA 1
ATOM 730 C C . LEU A 1 99 ? 4.400 6.416 -10.165 1.00 83.38 99 LEU A C 1
ATOM 732 O O . LEU A 1 99 ? 5.194 7.093 -10.812 1.00 83.38 99 LEU A O 1
ATOM 736 N N . VAL A 1 100 ? 4.739 5.831 -9.013 1.00 84.00 100 VAL A N 1
ATOM 737 C CA . VAL A 1 100 ? 6.095 5.925 -8.453 1.00 84.00 100 VAL A CA 1
ATOM 738 C C . VAL A 1 100 ? 7.095 5.199 -9.346 1.00 84.00 100 VAL A C 1
ATOM 740 O O . VAL A 1 100 ? 8.201 5.699 -9.523 1.00 84.00 100 VAL A O 1
ATOM 743 N N . GLY A 1 101 ? 6.702 4.083 -9.966 1.00 76.44 101 GLY A N 1
ATOM 744 C CA . GLY A 1 101 ? 7.541 3.393 -10.946 1.00 76.44 101 GLY A CA 1
ATOM 745 C C . GLY A 1 101 ? 7.820 4.239 -12.173 1.00 76.44 101 GLY A C 1
ATOM 746 O O . GLY A 1 101 ? 8.976 4.423 -12.541 1.00 76.44 101 GLY A O 1
ATOM 747 N N . ALA A 1 102 ? 6.773 4.827 -12.751 1.00 75.94 102 ALA A N 1
ATOM 748 C CA . ALA A 1 102 ? 6.905 5.719 -13.895 1.00 75.94 102 ALA A CA 1
ATOM 749 C C . ALA A 1 102 ? 7.760 6.956 -13.570 1.00 75.94 102 ALA A C 1
ATOM 751 O O . ALA A 1 102 ? 8.619 7.342 -14.362 1.00 75.94 102 ALA A O 1
ATOM 752 N N . LEU A 1 103 ? 7.581 7.549 -12.383 1.00 78.12 103 LEU A N 1
ATOM 753 C CA . LEU A 1 103 ? 8.400 8.670 -11.918 1.00 78.12 103 LEU A CA 1
ATOM 754 C C . LEU A 1 103 ? 9.867 8.262 -11.758 1.00 78.12 103 LEU A C 1
ATOM 756 O O . LEU A 1 103 ? 10.742 8.931 -12.305 1.00 78.12 103 LEU A O 1
ATOM 760 N N . ALA A 1 104 ? 10.140 7.157 -11.060 1.00 76.44 104 ALA A N 1
ATOM 761 C CA . ALA A 1 104 ? 11.496 6.659 -10.846 1.00 76.44 104 ALA A CA 1
ATOM 762 C C . ALA A 1 104 ? 12.200 6.325 -12.174 1.00 76.44 104 ALA A C 1
ATOM 764 O O . ALA A 1 104 ? 13.363 6.686 -12.351 1.00 76.44 104 ALA A O 1
ATOM 765 N N . PHE A 1 105 ? 11.480 5.732 -13.131 1.00 70.25 105 PHE A N 1
ATOM 766 C CA . PHE A 1 105 ? 11.976 5.474 -14.482 1.00 70.25 105 PHE A CA 1
ATOM 767 C C . PHE A 1 105 ? 12.308 6.772 -15.231 1.00 70.25 105 PHE A C 1
ATOM 769 O O . PHE A 1 105 ? 13.402 6.907 -15.778 1.00 70.25 105 PHE A O 1
ATOM 776 N N . SER A 1 106 ? 11.404 7.759 -15.208 1.00 71.19 106 SER A N 1
ATOM 777 C CA . SER A 1 106 ? 11.611 9.044 -15.894 1.00 71.19 106 SER A CA 1
ATOM 778 C C . SER A 1 106 ? 12.799 9.841 -15.343 1.00 71.19 106 SER A C 1
ATOM 780 O O . SER A 1 106 ? 13.513 10.490 -16.105 1.00 71.19 106 SER A O 1
ATOM 782 N N . ILE A 1 107 ? 13.045 9.758 -14.030 1.00 73.00 107 ILE A N 1
ATOM 783 C CA . ILE A 1 107 ? 14.201 10.384 -13.377 1.00 73.00 107 ILE A CA 1
ATOM 784 C C . ILE A 1 107 ? 15.494 9.656 -13.764 1.00 73.00 107 ILE A C 1
ATOM 786 O O . ILE A 1 107 ? 16.507 10.310 -13.993 1.00 73.00 107 ILE A O 1
ATOM 790 N N . GLY A 1 108 ? 15.461 8.322 -13.854 1.00 68.56 108 GLY A N 1
ATOM 791 C CA . GLY A 1 108 ? 16.622 7.509 -14.223 1.00 68.56 108 GLY A CA 1
ATOM 792 C C . GLY A 1 108 ? 17.059 7.671 -15.682 1.00 68.56 108 GLY A C 1
ATOM 793 O O . GLY A 1 108 ? 18.254 7.683 -15.956 1.00 68.56 108 GLY A O 1
ATOM 794 N N . THR A 1 109 ? 16.110 7.840 -16.607 1.00 65.81 109 THR A N 1
ATOM 795 C CA . THR A 1 109 ? 16.382 7.909 -18.058 1.00 65.81 109 THR A CA 1
ATOM 796 C C . THR A 1 109 ? 16.382 9.331 -18.628 1.00 65.81 109 THR A C 1
ATOM 798 O O . THR A 1 109 ? 16.843 9.544 -19.747 1.00 65.81 109 THR A O 1
ATOM 801 N N . GLY A 1 110 ? 15.853 10.326 -17.904 1.00 62.41 110 GLY A N 1
ATOM 802 C CA . GLY A 1 110 ? 15.722 11.713 -18.378 1.00 62.41 110 GLY A CA 1
ATOM 803 C C . GLY A 1 110 ? 14.676 11.914 -19.487 1.00 62.41 110 GLY A C 1
ATOM 804 O O . GLY A 1 110 ? 14.454 13.038 -19.941 1.00 62.41 110 GLY A O 1
ATOM 805 N N . ALA A 1 111 ? 13.999 10.847 -19.921 1.00 63.69 111 ALA A N 1
ATOM 806 C CA . ALA A 1 111 ? 13.014 10.867 -20.992 1.00 63.69 111 ALA A CA 1
ATOM 807 C C . ALA A 1 111 ? 11.595 11.078 -20.437 1.00 63.69 111 ALA A C 1
ATOM 809 O O . ALA A 1 111 ? 10.886 10.134 -20.090 1.00 63.69 111 ALA A O 1
ATOM 810 N N . VAL A 1 112 ? 11.138 12.335 -20.415 1.00 60.38 112 VAL A N 1
ATOM 811 C CA . VAL A 1 112 ? 9.793 12.711 -19.925 1.00 60.38 112 VAL A CA 1
ATOM 812 C C . VAL A 1 112 ? 8.668 12.040 -20.732 1.00 60.38 112 VAL A C 1
ATOM 814 O O . VAL A 1 112 ? 7.617 11.721 -20.187 1.00 60.38 112 VAL A O 1
ATOM 817 N N . LEU A 1 113 ? 8.892 11.764 -22.022 1.00 57.53 113 LEU A N 1
ATOM 818 C CA . LEU A 1 113 ? 7.924 11.084 -22.894 1.00 57.53 113 LEU A CA 1
ATOM 819 C C . LEU A 1 113 ? 7.850 9.560 -22.661 1.00 57.53 113 LEU A C 1
ATOM 821 O O . LEU A 1 113 ? 6.806 8.965 -22.920 1.00 57.53 113 LEU A O 1
ATOM 825 N N . GLY A 1 114 ? 8.904 8.937 -22.116 1.00 59.44 114 GLY A N 1
ATOM 826 C CA . GLY A 1 114 ? 8.914 7.511 -21.749 1.00 59.44 114 GLY A CA 1
ATOM 827 C C . GLY A 1 114 ? 8.053 7.191 -20.521 1.00 59.44 114 GLY A C 1
ATOM 828 O O . GLY A 1 114 ? 7.619 6.055 -20.344 1.00 59.44 114 GLY A O 1
ATOM 829 N N . PHE A 1 115 ? 7.727 8.214 -19.721 1.00 61.44 115 PHE A N 1
ATOM 830 C CA . PHE A 1 115 ? 6.874 8.125 -18.535 1.00 61.44 115 PHE A CA 1
ATOM 831 C C . PHE A 1 115 ? 5.521 7.462 -18.820 1.00 61.44 115 PHE A C 1
ATOM 833 O O . PHE A 1 115 ? 5.098 6.583 -18.075 1.00 61.44 115 PHE A O 1
ATOM 840 N N . LEU A 1 116 ? 4.843 7.863 -19.902 1.00 62.69 116 LEU A N 1
ATOM 841 C CA . LEU A 1 116 ? 3.510 7.347 -20.229 1.00 62.69 116 LEU A CA 1
ATOM 842 C C . LEU A 1 116 ? 3.562 5.892 -20.706 1.00 62.69 116 LEU A C 1
ATOM 844 O O . LEU A 1 116 ? 2.717 5.098 -20.302 1.00 62.69 116 LEU A O 1
ATOM 848 N N . GLY A 1 117 ? 4.558 5.532 -21.521 1.00 65.56 117 GLY A N 1
ATOM 849 C CA . GLY A 1 117 ? 4.733 4.161 -22.011 1.00 65.56 117 GLY A CA 1
ATOM 850 C C . GLY A 1 117 ? 5.041 3.180 -20.880 1.00 65.56 117 GLY A C 1
ATOM 851 O O . GLY A 1 117 ? 4.388 2.143 -20.774 1.00 65.56 117 GLY A O 1
ATOM 852 N N . PHE A 1 118 ? 5.959 3.559 -19.986 1.00 65.62 118 PHE A N 1
ATOM 853 C CA . PHE A 1 118 ? 6.314 2.759 -18.814 1.00 65.62 118 PHE A CA 1
ATOM 854 C C . PHE A 1 118 ? 5.178 2.704 -17.783 1.00 65.62 118 PHE A C 1
ATOM 856 O O . PHE A 1 118 ? 4.908 1.658 -17.203 1.00 65.62 118 PHE A O 1
ATOM 863 N N . ALA A 1 119 ? 4.443 3.803 -17.575 1.00 66.44 119 ALA A N 1
ATOM 864 C CA . ALA A 1 119 ? 3.255 3.781 -16.726 1.00 66.44 119 ALA A CA 1
ATOM 865 C C . ALA A 1 119 ? 2.220 2.776 -17.254 1.00 66.44 119 ALA A C 1
ATOM 867 O O . ALA A 1 119 ? 1.705 1.972 -16.484 1.00 66.44 119 ALA A O 1
ATOM 868 N N . PHE A 1 120 ? 1.941 2.777 -18.561 1.00 65.31 120 PHE A N 1
ATOM 869 C CA . PHE A 1 120 ? 0.977 1.853 -19.161 1.00 65.31 120 PHE A CA 1
ATOM 870 C C . PHE A 1 120 ? 1.413 0.385 -19.077 1.00 65.31 120 PHE A C 1
ATOM 872 O O . PHE A 1 120 ? 0.585 -0.462 -18.732 1.00 65.31 120 PHE A O 1
ATOM 879 N N . SER A 1 121 ? 2.686 0.071 -19.341 1.00 66.06 121 SER A N 1
ATOM 880 C CA . SER A 1 121 ? 3.199 -1.296 -19.172 1.00 66.06 121 SER A CA 1
ATOM 881 C C . SER A 1 121 ? 3.126 -1.737 -17.708 1.00 66.06 121 SER A C 1
ATOM 883 O O . SER A 1 121 ? 2.694 -2.855 -17.420 1.00 66.06 121 SER A O 1
ATOM 885 N N . GLN A 1 122 ? 3.429 -0.832 -16.773 1.00 68.44 122 GLN A N 1
ATOM 886 C CA . GLN A 1 122 ? 3.360 -1.116 -15.345 1.00 68.44 122 GLN A CA 1
ATOM 887 C C . GLN A 1 122 ? 1.923 -1.268 -14.835 1.00 68.44 122 GLN A C 1
ATOM 889 O O . GLN A 1 122 ? 1.679 -2.094 -13.960 1.00 68.44 122 GLN A O 1
ATOM 894 N N . LEU A 1 123 ? 0.952 -0.534 -15.390 1.00 64.12 123 LEU A N 1
ATOM 895 C CA . LEU A 1 123 ? -0.466 -0.709 -15.057 1.00 64.12 123 LEU 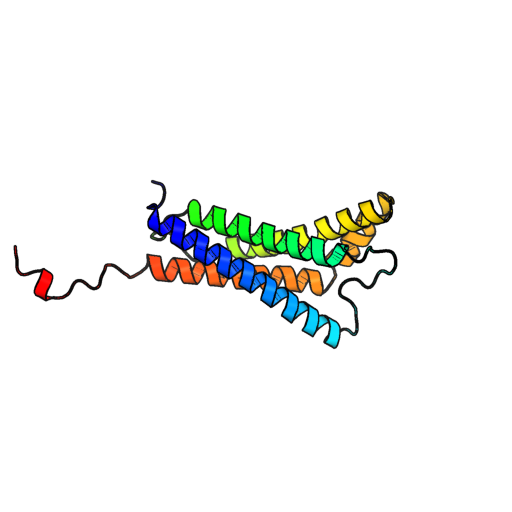A CA 1
ATOM 896 C C . LEU A 1 123 ? -0.965 -2.118 -15.428 1.00 64.12 123 LEU A C 1
ATOM 898 O O . LEU A 1 123 ? -1.765 -2.702 -14.698 1.00 64.12 123 LEU A O 1
ATOM 902 N N . ILE A 1 124 ? -0.494 -2.682 -16.539 1.00 69.81 124 ILE A N 1
ATOM 903 C CA . ILE A 1 124 ? -0.910 -4.015 -17.007 1.00 69.81 124 ILE A CA 1
ATOM 904 C C . ILE A 1 124 ? -0.097 -5.131 -16.322 1.00 69.81 124 ILE A C 1
ATOM 906 O O . ILE A 1 124 ? -0.446 -6.309 -16.400 1.00 69.81 124 ILE A O 1
ATOM 910 N N . SER A 1 125 ? 0.966 -4.768 -15.602 1.00 75.94 125 SER A N 1
ATOM 911 C CA . SER A 1 125 ? 1.859 -5.718 -14.953 1.00 75.94 125 SER A CA 1
ATOM 912 C C . SER A 1 125 ? 1.139 -6.568 -13.891 1.00 75.94 125 SER A C 1
ATOM 914 O O . SER A 1 125 ? 0.448 -6.020 -13.019 1.00 75.94 125 SER A O 1
ATOM 916 N N . PRO A 1 126 ? 1.351 -7.901 -13.880 1.00 80.19 126 PRO A N 1
ATOM 917 C CA . PRO A 1 126 ? 0.802 -8.776 -12.845 1.00 80.19 126 PRO A CA 1
ATOM 918 C C . PRO A 1 126 ? 1.298 -8.389 -11.443 1.00 80.19 126 PRO A C 1
ATOM 920 O O . PRO A 1 126 ? 0.578 -8.582 -10.463 1.00 80.19 126 PRO A O 1
ATOM 923 N N . PHE A 1 127 ? 2.481 -7.771 -11.341 1.00 83.50 127 PHE A N 1
ATOM 924 C CA . PHE A 1 127 ? 3.043 -7.289 -10.079 1.00 83.50 127 PHE A CA 1
ATOM 925 C C . PHE A 1 127 ? 2.245 -6.111 -9.502 1.00 83.50 127 PHE A C 1
ATOM 927 O O . PHE A 1 127 ? 1.964 -6.081 -8.303 1.00 83.50 127 PHE A O 1
ATOM 934 N N . ALA A 1 128 ? 1.805 -5.169 -10.344 1.00 84.00 128 ALA A N 1
ATOM 935 C CA . ALA A 1 128 ? 0.967 -4.058 -9.897 1.00 84.00 128 ALA A CA 1
ATOM 936 C C . ALA A 1 128 ? -0.400 -4.564 -9.411 1.00 84.00 128 ALA A C 1
ATOM 938 O O . ALA A 1 128 ? -0.872 -4.164 -8.343 1.00 84.00 128 ALA A O 1
ATOM 939 N N . VAL A 1 129 ? -1.007 -5.499 -10.150 1.00 85.69 129 VAL A N 1
ATOM 940 C CA . VAL A 1 129 ? -2.272 -6.138 -9.754 1.00 85.69 129 VAL A CA 1
ATOM 941 C C . VAL A 1 129 ? -2.124 -6.852 -8.410 1.00 85.69 129 VAL A C 1
ATOM 943 O O . VAL A 1 129 ? -2.949 -6.648 -7.519 1.00 85.69 129 VAL A O 1
ATOM 946 N N . ALA A 1 130 ? -1.053 -7.627 -8.222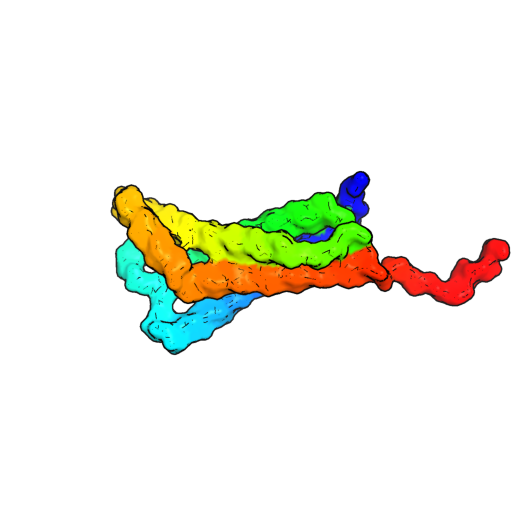 1.00 87.62 130 ALA A N 1
ATOM 947 C CA . ALA A 1 130 ? -0.776 -8.295 -6.954 1.00 87.62 130 ALA A CA 1
ATOM 948 C C . ALA A 1 130 ? -0.627 -7.306 -5.794 1.00 87.62 130 ALA A C 1
ATOM 950 O O . ALA A 1 130 ? -1.165 -7.561 -4.717 1.00 87.62 130 ALA A O 1
ATOM 951 N N . ALA A 1 131 ? 0.018 -6.155 -6.014 1.00 88.81 131 ALA A N 1
ATOM 952 C CA . ALA A 1 131 ? 0.131 -5.117 -4.995 1.00 88.81 131 ALA A CA 1
ATOM 953 C C . ALA A 1 131 ? -1.236 -4.546 -4.588 1.00 88.81 131 ALA A C 1
ATOM 955 O O . ALA A 1 131 ? -1.544 -4.442 -3.398 1.00 88.81 131 ALA A O 1
ATOM 956 N N . GLY A 1 132 ? -2.101 -4.261 -5.564 1.00 87.38 132 GLY A N 1
ATOM 957 C CA . GLY A 1 132 ? -3.474 -3.830 -5.303 1.00 87.38 132 GLY A CA 1
ATOM 958 C C . GLY A 1 132 ? -4.281 -4.874 -4.526 1.00 87.38 132 GLY A C 1
ATOM 959 O O . GLY A 1 132 ? -4.892 -4.552 -3.507 1.00 87.38 132 GLY A O 1
ATOM 960 N N . VAL A 1 133 ? -4.248 -6.141 -4.954 1.00 90.62 133 VAL A N 1
ATOM 961 C CA . VAL A 1 133 ? -4.976 -7.240 -4.293 1.00 90.62 133 VAL A CA 1
ATOM 962 C C . VAL A 1 133 ? -4.463 -7.475 -2.871 1.00 90.62 133 VAL A C 1
ATOM 964 O O . VAL A 1 133 ? -5.262 -7.580 -1.939 1.00 90.62 133 VAL A O 1
ATOM 967 N N . ALA A 1 134 ? -3.145 -7.487 -2.672 1.00 90.31 134 ALA A N 1
ATOM 968 C CA . ALA A 1 134 ? -2.528 -7.598 -1.354 1.00 90.31 134 ALA A CA 1
ATOM 969 C C . ALA A 1 134 ? -2.991 -6.469 -0.417 1.00 90.31 134 ALA A C 1
ATOM 971 O O . ALA A 1 134 ? -3.333 -6.723 0.741 1.00 90.31 134 ALA A O 1
ATOM 972 N N . ALA A 1 135 ? -3.078 -5.234 -0.919 1.00 90.12 135 ALA A N 1
ATOM 973 C CA . ALA A 1 135 ? -3.538 -4.090 -0.138 1.00 90.12 135 ALA A CA 1
ATOM 974 C C . ALA A 1 135 ? -5.022 -4.214 0.247 1.00 90.12 135 ALA A C 1
ATOM 976 O O . ALA A 1 135 ? -5.386 -3.877 1.377 1.00 90.12 135 ALA A O 1
ATOM 977 N N . ILE A 1 136 ? -5.870 -4.753 -0.641 1.00 89.25 136 ILE A N 1
ATOM 978 C CA . ILE A 1 136 ? -7.283 -5.044 -0.340 1.00 89.25 136 ILE A CA 1
ATOM 979 C C . ILE A 1 136 ? -7.383 -6.052 0.808 1.00 89.25 136 ILE A C 1
ATOM 981 O O . ILE A 1 136 ? -8.090 -5.815 1.791 1.00 89.25 136 ILE A O 1
ATOM 985 N N . VAL A 1 137 ? -6.660 -7.170 0.705 1.00 90.88 137 VAL A N 1
ATOM 986 C CA . VAL A 1 137 ? -6.689 -8.242 1.711 1.00 90.88 137 VAL A CA 1
ATOM 987 C C . VAL A 1 137 ? -6.238 -7.714 3.071 1.00 90.88 137 VAL A C 1
ATOM 989 O O . VAL A 1 137 ? -6.952 -7.867 4.062 1.00 90.88 137 VAL A O 1
ATOM 992 N N . VAL A 1 138 ? -5.098 -7.023 3.124 1.00 90.94 138 VAL A N 1
ATOM 993 C CA . VAL A 1 138 ? -4.556 -6.487 4.380 1.00 90.94 138 VAL A CA 1
ATOM 994 C C . VAL A 1 138 ? -5.476 -5.431 4.987 1.00 90.94 138 VAL A C 1
ATOM 996 O O . VAL A 1 138 ? -5.713 -5.445 6.194 1.00 90.94 138 VAL A O 1
ATOM 999 N N . THR A 1 139 ? -6.048 -4.541 4.175 1.00 87.94 139 THR A N 1
ATOM 1000 C CA . THR A 1 139 ? -6.967 -3.505 4.673 1.00 87.94 139 THR A CA 1
ATOM 1001 C C . THR A 1 139 ? -8.263 -4.113 5.210 1.00 87.94 139 THR A C 1
ATOM 1003 O O . THR A 1 139 ? -8.794 -3.643 6.220 1.00 87.94 139 THR A O 1
ATOM 1006 N N . LEU A 1 140 ? -8.764 -5.186 4.585 1.00 86.44 140 LEU A N 1
ATOM 1007 C CA . LEU A 1 140 ? -9.909 -5.936 5.104 1.00 86.44 140 LEU A CA 1
ATOM 1008 C C . LEU A 1 140 ? -9.584 -6.579 6.449 1.00 86.44 140 LEU A C 1
ATOM 1010 O O . LEU A 1 140 ? -10.333 -6.367 7.401 1.00 86.44 140 LEU A O 1
ATOM 1014 N N . LEU A 1 141 ? -8.459 -7.291 6.550 1.00 87.19 141 LEU A N 1
ATOM 1015 C CA . LEU A 1 141 ? -8.016 -7.918 7.797 1.00 87.19 141 LEU A CA 1
ATOM 1016 C C . LEU A 1 141 ? -7.836 -6.885 8.914 1.00 87.19 141 LEU A C 1
ATOM 1018 O O . LEU A 1 141 ? -8.358 -7.078 10.009 1.00 87.19 141 LEU A O 1
ATOM 1022 N N . PHE A 1 142 ? -7.197 -5.751 8.619 1.00 86.25 142 PHE A N 1
ATOM 1023 C CA . PHE A 1 142 ? -7.084 -4.628 9.548 1.00 86.25 142 PHE A CA 1
ATOM 1024 C C . PHE A 1 142 ? -8.461 -4.178 10.048 1.00 86.25 142 PHE A C 1
ATOM 1026 O O . PHE A 1 142 ? -8.674 -4.053 11.253 1.00 86.25 142 PHE A O 1
ATOM 1033 N N . SER A 1 143 ? -9.418 -3.971 9.136 1.00 83.31 143 SER A N 1
ATOM 1034 C CA . SER A 1 143 ? -10.766 -3.529 9.504 1.00 83.31 143 SER A CA 1
ATOM 1035 C C . SER A 1 143 ? -11.528 -4.561 10.342 1.00 83.31 143 SER A C 1
ATOM 1037 O O . SER A 1 143 ? -12.269 -4.174 11.242 1.00 83.31 143 SER A O 1
ATOM 1039 N N . LEU A 1 144 ? -11.319 -5.858 10.091 1.00 83.75 144 LEU A N 1
ATOM 1040 C CA . LEU A 1 144 ? -11.925 -6.951 10.852 1.00 83.75 144 LEU A CA 1
ATOM 1041 C C . LEU A 1 144 ? -11.354 -7.036 12.271 1.00 83.75 144 LEU A C 1
ATOM 1043 O O . LEU A 1 144 ? -12.128 -7.121 13.219 1.00 83.75 144 LEU A O 1
ATOM 1047 N N . ILE A 1 145 ? -10.028 -6.940 12.425 1.00 84.56 145 ILE A N 1
ATOM 1048 C CA . ILE A 1 145 ? -9.345 -6.931 13.734 1.00 84.56 145 ILE A CA 1
ATOM 1049 C C . ILE A 1 145 ? -9.829 -5.755 14.590 1.00 84.56 145 ILE A C 1
ATOM 1051 O O . ILE A 1 145 ? -10.032 -5.866 15.799 1.00 84.56 145 ILE A O 1
ATOM 1055 N N . LEU A 1 146 ? -10.008 -4.598 13.961 1.00 81.69 146 LEU A N 1
ATOM 1056 C CA . LEU A 1 146 ? -10.390 -3.385 14.665 1.00 81.69 146 LEU A CA 1
ATOM 1057 C C . LEU A 1 146 ? -11.897 -3.390 15.008 1.00 81.69 146 LEU A C 1
ATOM 1059 O O . LEU A 1 146 ? -12.278 -2.977 16.106 1.00 81.69 146 LEU A O 1
ATOM 1063 N N . ALA A 1 147 ? -12.735 -3.972 14.141 1.00 78.69 147 ALA A N 1
ATOM 1064 C CA . ALA A 1 147 ? -14.154 -4.213 14.406 1.00 78.69 147 ALA A CA 1
ATOM 1065 C C . ALA A 1 147 ? -14.397 -5.268 15.503 1.00 78.69 147 ALA A C 1
ATOM 1067 O O . ALA A 1 147 ? -15.289 -5.080 16.329 1.00 78.69 147 ALA A O 1
ATOM 1068 N N . SER A 1 148 ? -13.600 -6.343 15.570 1.00 76.06 148 SER A N 1
ATOM 1069 C CA . SER A 1 148 ? -13.765 -7.391 16.591 1.00 76.06 148 SER A CA 1
ATOM 1070 C C . SER A 1 148 ? -13.513 -6.874 18.007 1.00 76.06 148 SER A C 1
ATOM 1072 O O . SER A 1 148 ? -14.156 -7.326 18.948 1.00 76.06 148 SER A O 1
ATOM 1074 N N . ARG A 1 149 ? -12.623 -5.885 18.169 1.00 72.62 149 ARG A N 1
ATOM 1075 C CA . ARG A 1 149 ? -12.388 -5.228 19.463 1.00 72.62 149 ARG A CA 1
ATOM 1076 C C . ARG A 1 149 ? -13.500 -4.243 19.836 1.00 72.62 149 ARG A C 1
ATOM 1078 O O . ARG A 1 149 ? -13.826 -4.118 21.010 1.00 72.62 149 ARG A O 1
ATOM 1085 N N . GLY A 1 150 ? -14.081 -3.548 18.857 1.00 63.69 150 GLY A N 1
ATOM 1086 C CA . GLY A 1 150 ? -15.159 -2.580 19.090 1.00 63.69 150 GLY A CA 1
ATOM 1087 C C . GLY A 1 150 ? -16.519 -3.205 19.422 1.00 63.69 150 GLY A C 1
ATOM 1088 O O . GLY A 1 150 ? -17.382 -2.501 19.936 1.00 63.69 150 GLY A O 1
ATOM 1089 N N . GLY A 1 151 ? -16.716 -4.492 19.115 1.00 59.66 151 GLY A N 1
ATOM 1090 C CA . GLY A 1 151 ? -18.012 -5.165 19.214 1.00 59.66 151 GLY A CA 1
ATOM 1091 C C . GLY A 1 151 ? -18.293 -5.950 20.498 1.00 59.66 151 GLY A C 1
ATOM 1092 O O . GLY A 1 151 ? -19.426 -6.392 20.649 1.00 59.66 151 GLY A O 1
ATOM 1093 N N . GLY A 1 152 ? -17.331 -6.166 21.404 1.00 54.78 152 GLY A N 1
ATOM 1094 C CA . GLY A 1 152 ? -17.598 -7.122 22.489 1.00 54.78 152 GLY A CA 1
ATOM 1095 C C . GLY A 1 152 ? -16.506 -7.364 23.518 1.00 54.78 152 GLY A C 1
ATOM 1096 O O . GLY A 1 152 ? -16.302 -8.504 23.915 1.00 54.78 152 GLY A O 1
ATOM 1097 N N . SER A 1 153 ? -15.821 -6.328 23.991 1.00 51.03 153 SER A N 1
ATOM 1098 C CA . SER A 1 153 ? -15.224 -6.444 25.322 1.00 51.03 153 SER A CA 1
ATOM 1099 C C . SER A 1 153 ? -15.485 -5.177 26.119 1.00 51.03 153 SER A C 1
ATOM 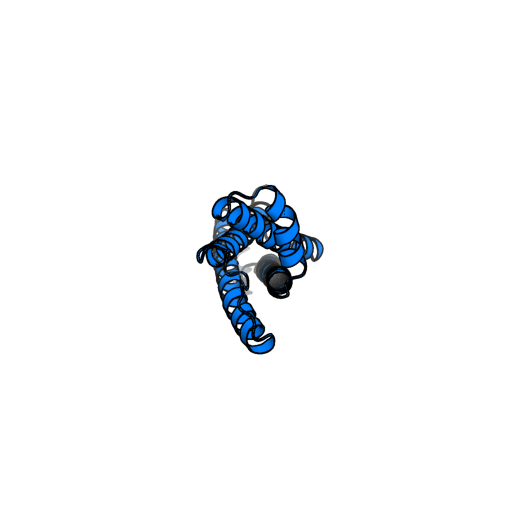1101 O O . SER A 1 153 ? -14.589 -4.386 26.402 1.00 51.03 153 SER A O 1
ATOM 1103 N N . GLU A 1 154 ? -16.741 -5.028 26.543 1.00 56.75 154 GLU A N 1
ATOM 1104 C CA . GLU A 1 154 ? -16.934 -4.735 27.963 1.00 56.75 154 GLU A CA 1
ATOM 1105 C C . GLU A 1 154 ? -16.050 -5.743 28.714 1.00 56.75 154 GLU A C 1
ATOM 1107 O O . GLU A 1 154 ? -15.924 -6.908 28.301 1.00 56.75 154 GLU A O 1
ATOM 1112 N N . ARG A 1 155 ? -15.297 -5.287 29.718 1.00 60.78 155 ARG A N 1
ATOM 1113 C CA . ARG A 1 155 ? -14.573 -6.233 30.574 1.00 60.78 155 ARG A CA 1
ATOM 1114 C C . ARG A 1 155 ? -15.577 -7.320 30.965 1.00 60.78 155 ARG A C 1
ATOM 1116 O O . ARG A 1 155 ? -16.717 -6.953 31.216 1.00 60.78 155 ARG A O 1
ATOM 1123 N N . PRO A 1 156 ? -15.228 -8.615 30.945 1.00 63.34 156 PRO A N 1
ATOM 1124 C CA . PRO A 1 156 ? -16.121 -9.618 31.503 1.00 63.34 156 PRO A CA 1
ATOM 1125 C C . PRO A 1 156 ? -16.370 -9.230 32.963 1.00 63.34 156 PRO A C 1
ATOM 1127 O O . PRO A 1 156 ? -15.502 -9.431 33.810 1.00 63.34 156 PRO A O 1
ATOM 1130 N N . GLU A 1 157 ? -17.501 -8.572 33.203 1.00 73.62 157 GLU A N 1
ATOM 1131 C CA . GLU A 1 157 ? -17.944 -8.161 34.523 1.00 73.62 157 GLU A CA 1
ATOM 1132 C C . GLU A 1 157 ? -18.463 -9.428 35.162 1.00 73.62 157 GLU A C 1
ATOM 1134 O O . GLU A 1 157 ? -19.374 -10.097 34.656 1.00 73.62 157 GLU A O 1
ATOM 1139 N N . TRP A 1 158 ? -17.782 -9.851 36.211 1.00 79.50 158 TRP A N 1
ATOM 1140 C CA . TRP A 1 158 ? -18.108 -11.125 36.800 1.00 79.50 158 TRP A CA 1
ATOM 1141 C C . TRP A 1 158 ? -19.396 -11.000 37.621 1.00 79.50 158 TRP A C 1
ATOM 1143 O O . TRP A 1 158 ? -19.648 -9.953 38.223 1.00 79.50 158 TRP A O 1
ATOM 1153 N N . PRO A 1 159 ? -20.215 -12.066 37.715 1.00 81.31 159 PRO A N 1
ATOM 1154 C CA . PRO A 1 159 ? -21.515 -12.002 38.389 1.00 81.31 159 PRO A CA 1
ATOM 1155 C C . PRO A 1 159 ? -21.464 -11.480 39.834 1.00 81.31 159 PRO A C 1
ATOM 1157 O O . PRO A 1 159 ? -22.464 -10.994 40.345 1.00 81.31 159 PRO A O 1
ATOM 1160 N N . TRP A 1 160 ? -20.310 -11.566 40.499 1.00 82.56 160 TRP A N 1
ATOM 1161 C CA . TRP A 1 160 ? -20.114 -11.108 41.874 1.00 82.56 160 TRP A CA 1
ATOM 1162 C C . TRP A 1 160 ? -19.790 -9.612 42.023 1.00 82.56 160 TRP A C 1
ATOM 1164 O O . TRP A 1 160 ? -19.855 -9.110 43.139 1.00 82.56 160 TRP A O 1
ATOM 1174 N N . GLU A 1 161 ? -19.478 -8.885 40.945 1.00 82.75 161 GLU A N 1
ATOM 1175 C CA . GLU A 1 161 ? -19.227 -7.427 40.975 1.00 82.75 161 GLU A CA 1
ATOM 1176 C C . GLU A 1 161 ? -20.522 -6.606 41.141 1.00 82.75 161 GLU A C 1
ATOM 1178 O O . GLU A 1 161 ? -20.484 -5.412 41.420 1.00 82.75 161 GLU A O 1
ATOM 1183 N N . HIS A 1 162 ? -21.680 -7.262 41.029 1.00 72.31 162 HIS A N 1
ATOM 1184 C CA . HIS A 1 162 ? -23.007 -6.645 41.075 1.00 72.31 162 HIS A CA 1
ATOM 1185 C C . HIS A 1 162 ? -23.634 -6.641 42.481 1.00 72.31 162 HIS A C 1
ATOM 1187 O O . HIS A 1 162 ? -24.766 -6.195 42.644 1.00 72.31 162 HIS A O 1
ATOM 1193 N N . ASN A 1 163 ? -22.922 -7.142 43.497 1.00 74.12 163 ASN A N 1
ATOM 1194 C CA . ASN A 1 163 ? -23.494 -7.427 44.818 1.00 74.12 163 ASN A CA 1
ATOM 1195 C C . ASN A 1 163 ? -23.304 -6.303 45.858 1.00 74.12 163 ASN A C 1
ATOM 1197 O O . ASN A 1 163 ? -23.614 -6.516 47.027 1.00 74.12 163 ASN A O 1
ATOM 1201 N N . GLU A 1 164 ? -22.793 -5.130 45.467 1.00 68.38 164 GLU A N 1
ATOM 1202 C CA . GLU A 1 164 ? -22.487 -4.023 46.395 1.00 68.38 164 GLU A CA 1
ATOM 1203 C C . GLU A 1 164 ? -23.419 -2.798 46.266 1.00 68.38 164 GLU A C 1
ATOM 1205 O O . GLU A 1 164 ? -23.078 -1.721 46.757 1.00 68.38 164 GLU A O 1
ATOM 1210 N N . GLN A 1 165 ? -24.592 -2.940 45.634 1.00 56.78 165 GLN A N 1
ATOM 1211 C CA . GLN A 1 165 ? -25.615 -1.879 45.566 1.00 56.78 165 GLN A CA 1
ATOM 1212 C C . GLN A 1 165 ? -26.893 -2.248 46.317 1.00 56.78 165 GLN A C 1
ATOM 1214 O O . GLN A 1 165 ? -27.401 -3.371 46.104 1.00 56.78 165 GLN A O 1
#

Foldseek 3Di:
DWADPVQLVVLLVLLVVLLVVLLVLLVVVQVVCCVVVVAHPDNDPLQDPCLQVQLSVQLSVLSSVLSSVVSRRDYLLPQDQDLVVLLVSLVVSLLSSLQSSLVSSCVSPVDPVVSVVSSVVSSPDPSSNSSSVSSSVSSSVSSVVSNVVNPDDPPPPDPVVPPPD

Secondary structure (DSSP, 8-state):
-PPPHHHHHHHHHHHHHHHHHHHHHHHHHHHHHHHHHT--S---TTS-TTHHHHHHHHHHHHHHHHHHHHHHHS-GGG----HHHHHHHHHHHHHHHHHHHHHHHHHHH--TTHHHHHHHHHHH-HHHHHHHHHHHHHHHHHHHHHHHHHTS-S----GGGGTT-